Protein AF-A0A090WYP4-F1 (afdb_monomer)

pLDDT: mean 90.96, std 13.53, range [37.47, 98.81]

Nearest PDB structures (foldseek):
  4m0d-assembly1_A  TM=9.626E-01  e=3.888E-09  Haemophilus influenzae Rd KW20
  4s12-assembly2_B  TM=9.790E-01  e=6.135E-09  Yersinia enterocolitica subsp. palearctica Y11
  4s12-assembly1_A  TM=9.761E-01  e=2.257E-08  Yersinia enterocolitica subsp. palearctica Y11
  1nri-assembly1_A-2  TM=9.842E-01  e=6.401E-08  Haemophilus influenzae
  8glr-assembly1_A-2  TM=8.582E-01  e=1.553E-03  Salmonella enterica subsp. enterica serovar Typhimurium

Structure (mmCIF, N/CA/C/O backbone):
data_AF-A0A090WYP4-F1
#
_entry.id   AF-A0A090WYP4-F1
#
loop_
_atom_site.group_PDB
_atom_site.id
_atom_site.type_symbol
_atom_site.label_atom_id
_atom_site.label_alt_id
_atom_site.label_comp_id
_atom_site.label_asym_id
_atom_site.label_entity_id
_atom_site.label_seq_id
_atom_site.pdbx_PDB_ins_code
_atom_site.Cartn_x
_atom_site.Cartn_y
_atom_site.Cartn_z
_atom_site.occupancy
_atom_site.B_iso_or_equiv
_atom_site.auth_seq_id
_atom_site.auth_comp_id
_atom_site.auth_asym_id
_atom_site.auth_atom_id
_atom_site.pdbx_PDB_model_num
ATOM 1 N N . MET A 1 1 ? -11.853 5.770 -3.178 1.00 83.25 1 MET A N 1
ATOM 2 C CA . MET A 1 1 ? -10.591 5.588 -3.922 1.00 83.25 1 MET A CA 1
ATOM 3 C C . MET A 1 1 ? -9.657 6.664 -3.428 1.00 83.25 1 M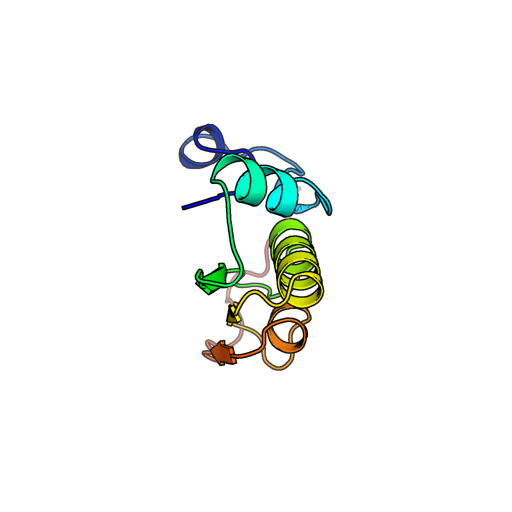ET A C 1
ATOM 5 O O . MET A 1 1 ? -10.069 7.813 -3.444 1.00 83.25 1 MET A O 1
ATOM 9 N N . LEU A 1 2 ? -8.477 6.291 -2.947 1.00 94.25 2 LEU A N 1
ATOM 10 C CA . LEU A 1 2 ? -7.450 7.235 -2.518 1.00 94.25 2 LEU A CA 1
ATOM 11 C C . LEU A 1 2 ? -6.372 7.284 -3.591 1.00 94.25 2 LEU A C 1
ATOM 13 O O . LEU A 1 2 ? -6.074 6.265 -4.214 1.00 94.25 2 LEU A O 1
ATOM 17 N N . ILE A 1 3 ? -5.829 8.468 -3.826 1.00 93.44 3 ILE A N 1
ATOM 18 C CA . ILE A 1 3 ? -4.758 8.692 -4.786 1.00 93.44 3 ILE A CA 1
ATOM 19 C C . ILE A 1 3 ? -3.777 9.672 -4.158 1.00 93.44 3 ILE A C 1
ATOM 21 O O . ILE A 1 3 ? -4.191 10.648 -3.530 1.00 93.44 3 ILE A O 1
ATOM 25 N N . ALA A 1 4 ? -2.483 9.410 -4.321 1.00 93.12 4 ALA A N 1
ATOM 26 C CA . ALA A 1 4 ? -1.452 10.335 -3.885 1.00 93.12 4 ALA A CA 1
ATOM 27 C C . ALA A 1 4 ? -1.706 11.724 -4.503 1.00 93.12 4 ALA A C 1
ATOM 29 O O . ALA A 1 4 ? -1.877 11.848 -5.715 1.00 93.12 4 ALA A O 1
ATOM 30 N N . GLY A 1 5 ? -1.778 12.763 -3.666 1.00 91.94 5 GLY A N 1
ATOM 31 C CA . GLY A 1 5 ? -2.117 14.129 -4.092 1.00 91.94 5 GLY A CA 1
ATOM 32 C C . GLY A 1 5 ? -3.622 14.443 -4.134 1.00 91.94 5 GLY A C 1
ATOM 33 O O . GLY A 1 5 ? -3.997 15.564 -4.482 1.00 91.94 5 GLY A O 1
ATOM 34 N N . GLY A 1 6 ? -4.482 13.491 -3.754 1.00 91.75 6 GLY A N 1
ATOM 35 C CA . GLY A 1 6 ? -5.932 13.661 -3.630 1.00 91.75 6 GLY A CA 1
ATOM 36 C C . GLY A 1 6 ? -6.655 13.875 -4.964 1.00 91.75 6 GLY A C 1
ATOM 37 O O . GLY A 1 6 ? -6.089 13.705 -6.040 1.00 91.75 6 GLY A O 1
ATOM 38 N N . ASP A 1 7 ? -7.920 14.295 -4.912 1.00 90.75 7 ASP A N 1
ATOM 39 C CA . ASP A 1 7 ? -8.775 14.451 -6.103 1.00 90.75 7 ASP A CA 1
ATOM 40 C C . ASP A 1 7 ? -8.182 15.369 -7.187 1.00 90.75 7 ASP A C 1
ATOM 42 O O . ASP A 1 7 ? -8.473 15.214 -8.376 1.00 90.75 7 ASP A O 1
ATOM 46 N N . HIS A 1 8 ? -7.324 16.317 -6.803 1.00 89.12 8 HIS A N 1
ATOM 47 C CA . HIS A 1 8 ? -6.625 17.187 -7.746 1.00 89.12 8 HIS A CA 1
ATOM 48 C C . HIS A 1 8 ? -5.686 16.403 -8.681 1.00 89.12 8 HIS A C 1
ATOM 50 O O . HIS A 1 8 ? -5.609 16.722 -9.873 1.00 89.12 8 HIS A O 1
ATOM 56 N N . ALA A 1 9 ? -5.056 15.336 -8.171 1.00 89.56 9 ALA A N 1
ATOM 57 C CA . ALA A 1 9 ? -4.141 14.464 -8.908 1.00 89.56 9 ALA A CA 1
ATOM 58 C C . ALA A 1 9 ? -4.795 13.771 -10.114 1.00 89.56 9 ALA A C 1
ATOM 60 O O . ALA A 1 9 ? -4.113 13.371 -11.054 1.00 89.56 9 ALA A O 1
ATOM 61 N N . ILE A 1 10 ? -6.131 13.678 -10.131 1.00 87.25 10 ILE A N 1
ATOM 62 C CA . ILE A 1 10 ? -6.895 13.084 -11.236 1.00 87.25 10 ILE A CA 1
ATOM 63 C C . ILE A 1 10 ? -6.772 13.923 -12.516 1.00 87.25 10 ILE A C 1
ATOM 65 O O . ILE A 1 10 ? -6.813 13.380 -13.619 1.00 87.25 10 ILE A O 1
ATOM 69 N N . ARG A 1 11 ? -6.658 15.252 -12.387 1.00 91.12 11 ARG A N 1
ATOM 70 C CA . ARG A 1 11 ? -6.602 16.174 -13.536 1.00 91.12 11 ARG A CA 1
ATOM 71 C C . ARG A 1 11 ? -5.232 16.800 -13.742 1.00 91.12 11 ARG A C 1
ATOM 73 O O . ARG A 1 11 ? -4.914 17.173 -14.866 1.00 91.12 11 ARG A O 1
ATOM 80 N N . HIS A 1 12 ? -4.440 16.913 -12.684 1.00 88.00 12 HIS A N 1
ATOM 81 C CA . HIS A 1 12 ? -3.124 17.531 -12.737 1.00 88.00 12 HIS A CA 1
ATOM 82 C C . HIS A 1 12 ? -2.155 16.708 -11.907 1.00 88.00 12 HIS A C 1
ATOM 84 O O . HIS A 1 12 ? -2.400 16.501 -10.722 1.00 88.00 12 HIS A O 1
ATOM 90 N N . ALA A 1 13 ? -1.048 16.279 -12.509 1.00 86.00 13 ALA A N 1
ATOM 91 C CA . ALA A 1 13 ? -0.002 15.584 -11.775 1.00 86.00 13 ALA A CA 1
ATOM 92 C C . ALA A 1 13 ? 0.478 16.447 -10.598 1.00 86.00 13 ALA A C 1
ATOM 94 O O . ALA A 1 13 ? 0.736 17.642 -10.755 1.00 86.00 13 ALA A O 1
ATOM 95 N N . VAL A 1 14 ? 0.574 15.832 -9.422 1.00 89.06 14 VAL A N 1
ATOM 96 C CA . VAL A 1 14 ? 1.149 16.453 -8.229 1.00 89.06 14 VAL A CA 1
ATOM 97 C C . VAL A 1 14 ? 2.510 15.810 -8.024 1.00 89.06 14 VAL A C 1
ATOM 99 O O . VAL A 1 14 ? 2.595 14.639 -7.656 1.00 89.06 14 VAL A O 1
ATOM 102 N N . GLU A 1 15 ? 3.569 16.559 -8.323 1.00 87.69 15 GLU A N 1
ATOM 103 C CA . GLU A 1 15 ? 4.938 16.066 -8.177 1.00 87.69 15 GLU A CA 1
ATOM 104 C C . GLU A 1 15 ? 5.211 15.624 -6.733 1.00 87.69 15 GLU A C 1
ATOM 106 O O . GLU A 1 15 ? 4.739 16.247 -5.779 1.00 87.69 15 GLU A O 1
ATOM 111 N N . PHE A 1 16 ? 5.967 14.533 -6.586 1.00 89.44 16 PHE A N 1
ATOM 112 C CA . PHE A 1 16 ? 6.406 13.948 -5.310 1.00 89.44 16 PHE A CA 1
ATOM 113 C C . PHE A 1 16 ? 5.297 13.462 -4.367 1.00 89.44 16 PHE A C 1
ATOM 115 O O . PHE A 1 16 ? 5.584 12.978 -3.272 1.00 89.44 16 PHE A O 1
ATOM 122 N N . ALA A 1 17 ? 4.023 13.541 -4.761 1.00 91.81 17 ALA A N 1
ATOM 123 C CA . ALA A 1 17 ? 2.931 13.049 -3.926 1.00 91.81 17 ALA A CA 1
ATOM 124 C C . ALA A 1 17 ? 3.060 11.542 -3.651 1.00 91.81 17 ALA A C 1
ATOM 126 O O . ALA A 1 17 ? 2.747 11.072 -2.557 1.00 91.81 17 ALA A O 1
ATOM 127 N N . GLU A 1 18 ? 3.541 10.791 -4.643 1.00 93.31 18 GLU A N 1
ATOM 128 C CA . GLU A 1 18 ? 3.704 9.340 -4.567 1.00 93.31 18 GLU A CA 1
ATOM 129 C C . GLU A 1 18 ? 4.870 8.892 -3.667 1.00 93.31 18 GLU A C 1
ATOM 131 O O . GLU A 1 18 ? 4.880 7.747 -3.210 1.00 93.31 18 GLU A O 1
ATOM 136 N N . ASP A 1 19 ? 5.794 9.805 -3.352 1.00 96.06 19 ASP A N 1
ATOM 137 C CA . ASP A 1 19 ? 6.969 9.556 -2.510 1.00 96.06 19 ASP A CA 1
ATOM 138 C C . ASP A 1 19 ? 6.670 9.667 -1.005 1.00 96.06 19 ASP A C 1
ATOM 140 O O . ASP A 1 19 ? 7.511 9.334 -0.168 1.00 96.06 19 ASP A O 1
ATOM 144 N N . SER A 1 20 ? 5.476 10.137 -0.630 1.00 96.81 20 SER A N 1
ATOM 145 C CA . SER A 1 20 ? 5.115 10.323 0.777 1.00 96.81 20 SER A CA 1
ATOM 146 C C . SER A 1 20 ? 4.914 8.992 1.500 1.00 96.81 20 SER A C 1
ATOM 148 O O . SER A 1 20 ? 4.021 8.228 1.157 1.00 96.81 20 SER A O 1
ATOM 150 N N . LEU A 1 21 ? 5.676 8.755 2.569 1.00 97.81 21 LEU A N 1
ATOM 151 C CA . LEU A 1 21 ? 5.558 7.556 3.414 1.00 97.81 21 LEU A CA 1
ATOM 152 C C . LEU A 1 21 ? 4.413 7.619 4.437 1.00 97.81 21 LEU A C 1
ATOM 154 O O . LEU A 1 21 ? 4.120 6.627 5.092 1.00 97.81 21 LEU A O 1
ATOM 158 N N . THR A 1 22 ? 3.776 8.773 4.626 1.00 97.69 22 THR A N 1
ATOM 159 C CA . THR A 1 22 ? 2.767 8.954 5.686 1.00 97.69 22 THR A CA 1
ATOM 160 C C . THR A 1 22 ? 1.387 9.277 5.140 1.00 97.69 22 THR A C 1
ATOM 162 O O . THR A 1 22 ? 0.385 8.871 5.729 1.00 97.69 22 THR A O 1
ATOM 165 N N . GLN A 1 23 ? 1.312 9.970 4.001 1.00 97.75 23 GLN A N 1
ATOM 166 C CA . GLN A 1 23 ? 0.056 10.537 3.517 1.00 97.75 23 GLN A CA 1
ATOM 167 C C . GLN A 1 23 ? -1.006 9.466 3.243 1.00 97.75 23 GLN A C 1
ATOM 169 O O . GLN A 1 23 ? -2.165 9.678 3.575 1.00 97.75 23 GLN A O 1
ATOM 174 N N . GLY A 1 24 ? -0.627 8.296 2.720 1.00 97.50 24 GLY A N 1
ATOM 175 C CA . GLY A 1 24 ? -1.595 7.233 2.431 1.00 97.50 24 GLY A CA 1
ATOM 176 C C . GLY A 1 24 ? -2.311 6.710 3.676 1.00 97.50 24 GLY A C 1
ATOM 177 O O . GLY A 1 24 ? -3.513 6.451 3.636 1.00 97.50 24 GLY A O 1
ATOM 178 N N . TRP A 1 25 ? -1.609 6.630 4.808 1.00 98.12 25 TRP A N 1
ATOM 179 C CA . TRP A 1 25 ? -2.228 6.275 6.083 1.00 98.12 25 TRP A CA 1
ATOM 180 C C . TRP A 1 25 ? -3.112 7.397 6.634 1.00 98.12 25 TRP A C 1
ATOM 182 O O . TRP A 1 25 ? -4.215 7.140 7.117 1.00 98.12 25 TRP A O 1
ATOM 192 N N . GLU A 1 26 ? -2.665 8.651 6.534 1.00 98.06 26 GLU A N 1
ATOM 193 C CA . GLU A 1 26 ? -3.482 9.802 6.934 1.00 98.06 26 GLU A CA 1
ATOM 194 C C . GLU A 1 26 ? -4.780 9.896 6.125 1.00 98.06 26 GLU A C 1
ATOM 196 O O . GLU A 1 26 ? -5.841 10.174 6.687 1.00 98.06 26 GLU A O 1
ATOM 201 N N . ASP A 1 27 ? -4.721 9.609 4.827 1.00 97.56 27 ASP A N 1
ATOM 202 C CA . ASP A 1 27 ? -5.889 9.586 3.953 1.00 97.56 27 ASP A CA 1
ATOM 203 C C . ASP A 1 27 ? -6.852 8.458 4.355 1.00 97.56 27 ASP A C 1
ATOM 205 O O . ASP A 1 27 ? -8.050 8.690 4.495 1.00 97.56 27 ASP A O 1
ATOM 209 N N . LEU A 1 28 ? -6.348 7.253 4.645 1.00 97.94 28 LEU A N 1
ATOM 210 C CA . LEU A 1 28 ? -7.177 6.146 5.145 1.00 97.94 28 LEU A CA 1
ATOM 211 C C . LEU A 1 28 ? -7.874 6.489 6.472 1.00 97.94 28 LEU A C 1
ATOM 213 O O . LEU A 1 28 ? -9.064 6.206 6.642 1.00 97.94 28 LEU A O 1
ATOM 217 N N . LYS A 1 29 ? -7.172 7.145 7.404 1.00 97.75 29 LYS A N 1
ATOM 218 C CA . LYS A 1 29 ? -7.748 7.566 8.692 1.00 97.75 29 LYS A CA 1
ATOM 219 C C . LYS A 1 29 ? -8.871 8.589 8.541 1.00 97.75 29 LYS A C 1
ATOM 221 O O . LYS A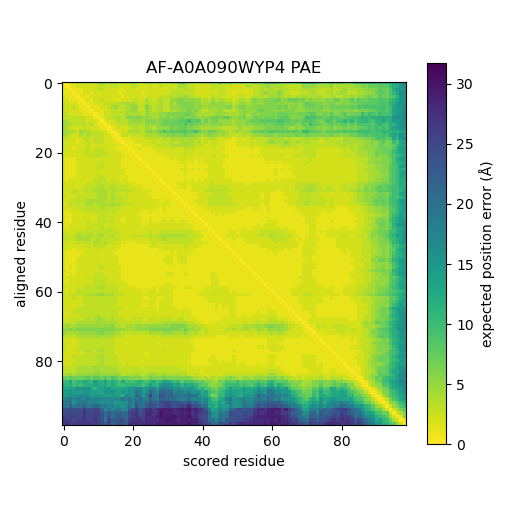 1 29 ? -9.836 8.526 9.302 1.00 97.75 29 LYS A O 1
ATOM 226 N N . GLN A 1 30 ? -8.791 9.493 7.562 1.00 97.12 30 GLN A N 1
ATOM 227 C CA . GLN A 1 30 ? -9.872 10.448 7.269 1.00 97.12 30 GLN A CA 1
ATOM 228 C C . GLN A 1 30 ? -11.176 9.751 6.856 1.00 97.12 30 GLN A C 1
ATOM 230 O O . GLN A 1 30 ? -12.255 10.309 7.041 1.00 97.12 30 GLN A O 1
ATOM 235 N N . HIS A 1 31 ? -11.084 8.517 6.357 1.00 95.94 31 HIS A N 1
ATOM 236 C CA . HIS A 1 31 ? -12.225 7.670 6.021 1.00 95.94 31 HIS A CA 1
ATOM 237 C C . HIS A 1 31 ? -12.614 6.684 7.130 1.00 95.94 31 HIS A C 1
ATOM 239 O O . HIS A 1 31 ? -13.422 5.793 6.884 1.00 95.94 31 HIS A O 1
ATOM 245 N N . ASN A 1 32 ? -12.073 6.846 8.343 1.00 96.94 32 ASN A N 1
ATOM 246 C CA . ASN A 1 32 ? -12.365 5.994 9.496 1.00 96.94 32 ASN A CA 1
ATOM 247 C C . ASN A 1 32 ? -12.122 4.499 9.222 1.00 96.94 32 ASN A C 1
ATOM 249 O O . ASN A 1 32 ? -12.932 3.672 9.635 1.00 96.94 32 ASN A O 1
ATOM 253 N N . ILE A 1 33 ? -11.021 4.163 8.537 1.00 97.94 33 ILE A N 1
ATOM 254 C CA . ILE A 1 33 ? -10.641 2.772 8.259 1.00 97.94 33 ILE A CA 1
ATOM 255 C C . ILE A 1 33 ? -10.573 1.934 9.548 1.00 97.94 33 ILE A C 1
ATOM 257 O O . ILE A 1 33 ? -10.127 2.409 10.597 1.00 97.94 33 ILE A O 1
ATOM 261 N N . THR A 1 34 ? -11.001 0.678 9.461 1.00 98.19 34 THR A N 1
ATOM 262 C CA . THR A 1 34 ? -11.030 -0.279 10.571 1.00 98.19 34 THR A CA 1
ATOM 263 C C . THR A 1 34 ? -10.509 -1.656 10.154 1.00 98.19 34 THR A C 1
ATOM 265 O O . THR A 1 34 ? -10.301 -1.941 8.978 1.00 98.19 34 THR A O 1
ATOM 268 N N . ASP A 1 35 ? -10.356 -2.550 11.130 1.00 98.00 35 ASP A N 1
ATOM 269 C CA . ASP A 1 35 ? -10.024 -3.971 10.947 1.00 98.00 35 ASP A CA 1
ATOM 270 C C . ASP A 1 35 ? -11.101 -4.779 10.198 1.00 98.00 35 ASP A C 1
ATOM 272 O O . ASP A 1 35 ? -10.873 -5.922 9.808 1.00 98.00 35 ASP A O 1
ATOM 276 N N . LYS A 1 36 ? -12.282 -4.194 9.976 1.00 98.12 36 LYS A N 1
ATOM 277 C CA . LYS A 1 36 ? -13.372 -4.797 9.193 1.00 98.12 36 LYS A CA 1
ATOM 278 C C . LYS A 1 36 ? -13.283 -4.478 7.704 1.00 98.12 36 LYS A C 1
ATOM 280 O O . LYS A 1 36 ? -14.066 -5.022 6.925 1.00 98.12 36 LYS A O 1
ATOM 285 N N . ASP A 1 37 ? -12.367 -3.596 7.325 1.00 98.38 37 ASP A N 1
ATOM 286 C CA . ASP A 1 37 ? -12.177 -3.160 5.954 1.00 98.38 37 ASP A CA 1
ATOM 287 C C . ASP A 1 37 ? -11.078 -3.968 5.252 1.00 98.38 37 ASP A C 1
ATOM 289 O O . ASP A 1 37 ? -10.268 -4.665 5.867 1.00 98.38 37 ASP A O 1
ATOM 293 N N . VAL A 1 38 ? -11.054 -3.857 3.924 1.00 98.38 38 VAL A N 1
ATOM 294 C CA . VAL A 1 38 ? -9.996 -4.412 3.077 1.00 98.38 38 VAL A CA 1
ATOM 295 C C . VAL A 1 38 ? -9.374 -3.274 2.284 1.00 98.38 38 VAL A C 1
ATOM 297 O O . VAL A 1 38 ? -10.079 -2.540 1.588 1.00 98.38 38 VAL A O 1
ATOM 300 N N . VAL A 1 39 ? -8.050 -3.154 2.342 1.00 98.50 39 VAL A N 1
ATOM 301 C CA . VAL A 1 39 ? -7.298 -2.153 1.578 1.00 98.50 39 VAL A CA 1
ATOM 302 C C . VAL A 1 39 ? -6.552 -2.839 0.443 1.00 98.50 39 VAL A C 1
ATOM 304 O O . VAL A 1 39 ? 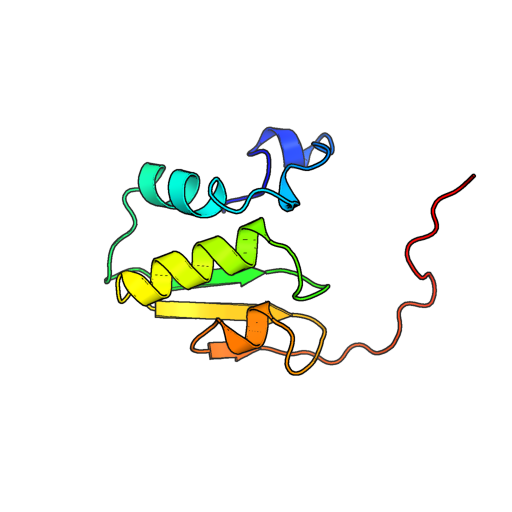-5.781 -3.770 0.665 1.00 98.50 39 VAL A O 1
ATOM 307 N N . VAL A 1 40 ? -6.771 -2.371 -0.788 1.00 98.56 40 VAL A N 1
ATOM 308 C CA . VAL A 1 40 ? -6.073 -2.879 -1.976 1.00 98.56 40 VAL A CA 1
ATOM 309 C C . VAL A 1 40 ? -5.137 -1.807 -2.522 1.00 98.56 40 VAL A C 1
ATOM 311 O O . VAL A 1 40 ? -5.592 -0.792 -3.047 1.00 98.56 40 VAL A O 1
ATOM 314 N N . GLY A 1 41 ? -3.830 -2.041 -2.409 1.00 98.12 41 GLY A N 1
ATOM 315 C CA . GLY A 1 41 ? -2.797 -1.168 -2.962 1.00 98.12 41 GLY A CA 1
ATOM 316 C C . GLY A 1 41 ? -2.565 -1.428 -4.450 1.00 98.12 41 GLY A C 1
ATOM 317 O O . GLY A 1 41 ? -2.433 -2.576 -4.869 1.00 98.12 41 GLY A O 1
ATOM 318 N N . ILE A 1 42 ? -2.485 -0.376 -5.266 1.00 97.38 42 ILE A N 1
ATOM 319 C CA . ILE A 1 42 ? -2.227 -0.501 -6.706 1.00 97.38 42 ILE A CA 1
ATOM 320 C C . ILE A 1 42 ? -1.000 0.331 -7.058 1.00 97.38 42 ILE A C 1
ATOM 322 O O . ILE A 1 42 ? -1.022 1.552 -6.931 1.00 97.38 42 ILE A O 1
ATOM 326 N N . ALA A 1 43 ? 0.056 -0.328 -7.533 1.00 95.88 43 ALA A N 1
ATOM 327 C CA . ALA A 1 43 ? 1.222 0.336 -8.102 1.00 95.88 43 ALA A CA 1
ATOM 328 C C . ALA A 1 43 ? 1.843 -0.557 -9.175 1.00 95.88 43 ALA A C 1
ATOM 330 O O . ALA A 1 43 ? 2.336 -1.641 -8.873 1.00 95.88 43 ALA A O 1
ATOM 331 N N . ALA A 1 44 ? 1.861 -0.101 -10.430 1.00 93.00 44 ALA A N 1
ATOM 332 C CA . ALA A 1 44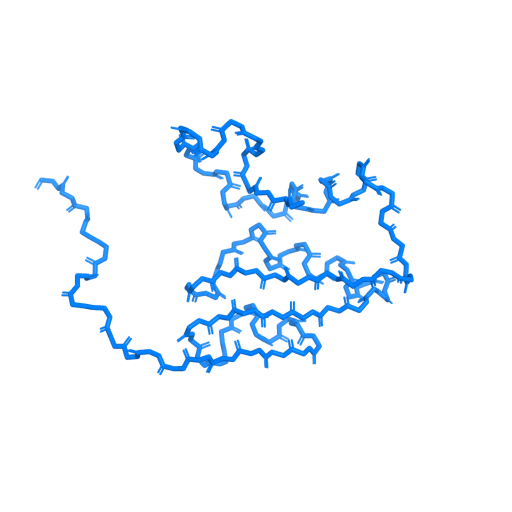 ? 2.391 -0.898 -11.538 1.00 93.00 44 ALA A CA 1
ATOM 333 C C . ALA A 1 44 ? 3.879 -1.241 -11.351 1.00 93.00 44 ALA A C 1
ATOM 335 O O . ALA A 1 44 ? 4.284 -2.373 -11.607 1.00 93.00 44 ALA A O 1
ATOM 336 N N . SER A 1 45 ? 4.680 -0.288 -10.859 1.00 92.44 45 SER A N 1
ATOM 337 C CA . SER A 1 45 ? 6.086 -0.516 -10.503 1.00 92.44 45 SER A CA 1
ATOM 338 C C . SER A 1 45 ? 6.242 -1.458 -9.306 1.00 92.44 45 SER A C 1
ATOM 340 O O . SER A 1 45 ? 7.272 -2.116 -9.173 1.00 92.44 45 SER A O 1
ATOM 342 N N . G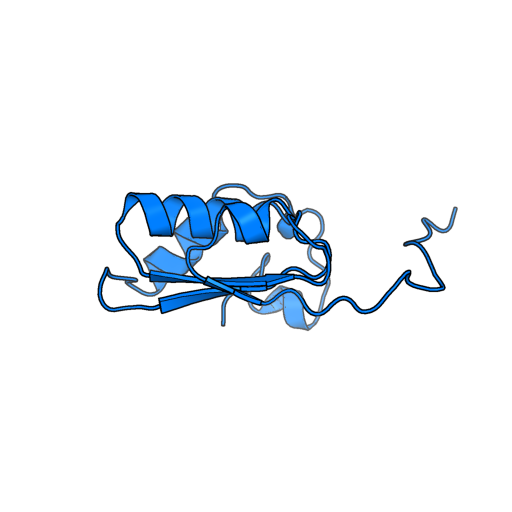LY A 1 46 ? 5.231 -1.520 -8.436 1.00 95.56 46 GLY A N 1
ATOM 343 C CA . GLY A 1 46 ? 5.293 -2.191 -7.145 1.00 95.56 46 GLY A CA 1
ATOM 344 C C . GLY A 1 46 ? 6.238 -1.523 -6.139 1.00 95.56 46 GLY A C 1
ATOM 345 O O . GLY A 1 46 ? 6.545 -2.128 -5.116 1.00 95.56 46 GLY A O 1
ATOM 346 N N . THR A 1 47 ? 6.717 -0.305 -6.421 1.00 96.69 47 THR A N 1
ATOM 347 C CA . THR A 1 47 ? 7.711 0.413 -5.601 1.00 96.69 47 THR A CA 1
ATOM 348 C C . THR A 1 47 ? 7.217 1.756 -5.063 1.00 96.69 47 THR A C 1
ATOM 350 O O . THR A 1 47 ? 7.999 2.456 -4.43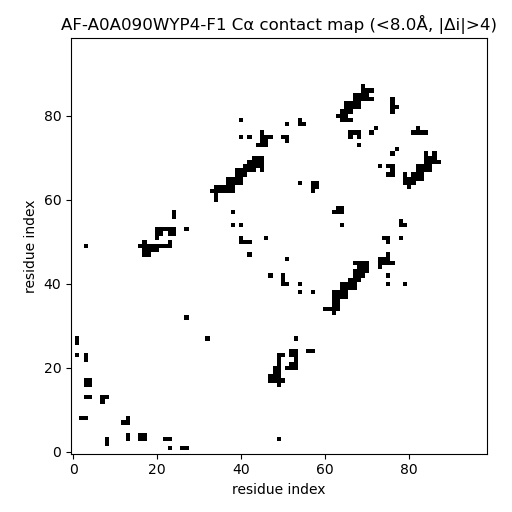3 1.00 96.69 47 THR A O 1
ATOM 353 N N . THR A 1 48 ? 5.963 2.142 -5.317 1.00 97.31 48 THR A N 1
ATOM 354 C CA . THR A 1 48 ? 5.422 3.455 -4.931 1.00 97.31 48 THR A CA 1
ATOM 355 C C . THR A 1 48 ? 5.329 3.607 -3.402 1.00 97.31 48 THR A C 1
ATOM 357 O O . THR A 1 48 ? 4.495 2.922 -2.795 1.00 97.31 48 THR A O 1
ATOM 360 N N . PRO A 1 49 ? 6.122 4.502 -2.771 1.00 98.06 49 PRO A N 1
ATOM 361 C CA . PRO A 1 49 ? 6.203 4.626 -1.310 1.00 98.06 49 PRO A CA 1
ATOM 362 C C . PRO A 1 49 ? 4.862 4.896 -0.621 1.00 98.06 49 PRO A C 1
ATOM 364 O O . PRO A 1 49 ? 4.549 4.236 0.369 1.00 98.06 49 PRO A O 1
ATOM 367 N N . TYR A 1 50 ? 4.032 5.778 -1.189 1.00 98.25 50 TYR A N 1
ATOM 368 C CA . TYR A 1 50 ? 2.690 6.090 -0.679 1.00 98.25 50 TYR A CA 1
ATOM 369 C C . TYR A 1 50 ? 1.814 4.851 -0.487 1.00 98.25 50 TYR A C 1
ATOM 371 O O . TYR A 1 50 ? 1.117 4.722 0.518 1.00 98.25 50 TYR A O 1
ATOM 379 N N . VAL A 1 51 ? 1.859 3.920 -1.441 1.00 98.25 51 VAL A N 1
ATOM 380 C CA . VAL A 1 51 ? 1.036 2.708 -1.401 1.00 98.25 51 VAL A CA 1
ATOM 381 C C . VAL A 1 51 ? 1.630 1.695 -0.425 1.00 98.25 51 VAL A C 1
ATOM 383 O O . VAL A 1 51 ? 0.899 1.112 0.371 1.00 98.25 51 VAL A O 1
ATOM 386 N N . ILE A 1 52 ? 2.950 1.499 -0.465 1.00 98.62 52 ILE A N 1
ATOM 387 C CA . ILE A 1 52 ? 3.644 0.517 0.379 1.00 98.62 52 ILE A CA 1
ATOM 388 C C . ILE A 1 52 ? 3.465 0.863 1.856 1.00 98.62 52 ILE A C 1
ATOM 390 O O . ILE A 1 52 ? 2.971 0.032 2.614 1.00 98.62 52 ILE A O 1
ATOM 394 N N . ALA A 1 53 ? 3.782 2.097 2.245 1.00 98.62 53 ALA A N 1
ATOM 395 C CA . ALA A 1 53 ? 3.712 2.513 3.640 1.00 98.62 53 ALA A CA 1
ATOM 396 C C . ALA A 1 53 ? 2.269 2.507 4.176 1.00 98.62 53 ALA A C 1
ATOM 398 O O . ALA A 1 53 ? 2.031 2.161 5.333 1.00 98.62 53 ALA A O 1
ATOM 399 N N . ALA A 1 54 ? 1.275 2.807 3.329 1.00 98.56 54 ALA A N 1
ATOM 400 C CA . ALA A 1 54 ? -0.130 2.660 3.703 1.00 98.56 54 ALA A CA 1
ATOM 401 C C . ALA A 1 54 ? -0.496 1.198 4.014 1.00 98.56 54 ALA A C 1
ATOM 403 O O . ALA A 1 54 ? -1.200 0.940 4.991 1.00 98.56 54 ALA A O 1
ATOM 404 N N . LEU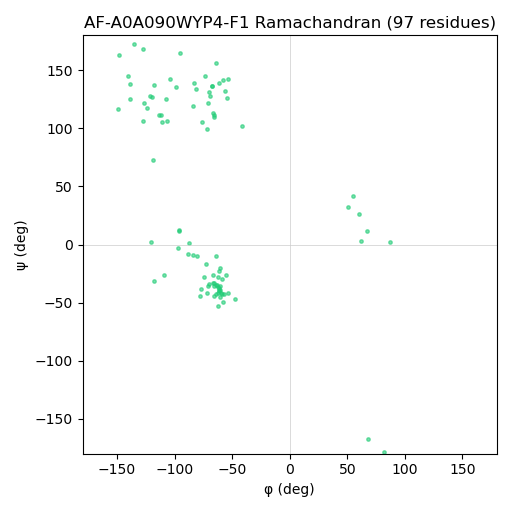 A 1 55 ? -0.010 0.236 3.220 1.00 98.75 55 LEU A N 1
ATOM 405 C CA . LEU A 1 55 ? -0.246 -1.189 3.472 1.00 98.75 55 LEU A CA 1
ATOM 406 C C . LEU A 1 55 ? 0.523 -1.700 4.698 1.00 98.75 55 LEU A C 1
ATOM 408 O O . LEU A 1 55 ? -0.024 -2.511 5.441 1.00 98.75 55 LEU A O 1
ATOM 412 N N . GLU A 1 56 ? 1.741 -1.212 4.946 1.00 98.75 56 GLU A N 1
ATOM 413 C CA . GLU A 1 56 ? 2.491 -1.513 6.175 1.00 98.75 56 GLU A CA 1
ATOM 414 C C . GLU A 1 56 ? 1.693 -1.094 7.414 1.00 98.75 56 GLU A C 1
ATOM 416 O O . GLU A 1 56 ? 1.451 -1.916 8.298 1.00 98.75 56 GLU A O 1
ATOM 421 N N . GLN A 1 57 ? 1.177 0.139 7.428 1.00 98.69 57 GLN A N 1
ATOM 422 C CA . GLN A 1 57 ? 0.323 0.634 8.511 1.00 98.69 57 GLN A CA 1
ATOM 423 C C . GLN A 1 57 ? -0.974 -0.173 8.648 1.00 98.69 57 GLN A C 1
ATOM 425 O O . GLN A 1 57 ? -1.403 -0.477 9.761 1.00 98.69 57 GLN A O 1
ATOM 430 N N . CYS A 1 58 ? -1.592 -0.583 7.537 1.00 98.69 58 CYS A N 1
ATOM 431 C CA . CYS A 1 58 ? -2.761 -1.463 7.581 1.00 98.69 58 CYS A CA 1
ATOM 432 C C . CYS A 1 58 ? -2.440 -2.804 8.255 1.00 98.69 58 CYS A C 1
ATOM 434 O O . CYS A 1 58 ? -3.191 -3.244 9.124 1.00 98.69 58 CYS A O 1
ATOM 436 N N . ASN A 1 59 ? -1.309 -3.423 7.910 1.00 98.44 59 ASN A N 1
ATOM 437 C CA . ASN A 1 59 ? -0.878 -4.682 8.513 1.00 98.44 59 ASN A CA 1
ATOM 438 C C . ASN A 1 59 ? -0.595 -4.533 10.016 1.00 98.44 59 ASN A C 1
ATOM 440 O O . ASN A 1 59 ? -1.032 -5.375 10.797 1.00 98.44 59 ASN A O 1
ATOM 444 N N . GLU A 1 60 ? 0.075 -3.452 10.435 1.00 98.38 60 GLU A N 1
ATOM 445 C CA . GLU A 1 60 ? 0.316 -3.139 11.856 1.00 98.38 60 GLU A CA 1
ATOM 446 C C . GLU A 1 60 ? -0.991 -3.003 12.656 1.00 98.38 60 GLU A C 1
ATOM 448 O O . GLU A 1 60 ? -1.039 -3.334 13.841 1.00 98.38 60 GLU A O 1
ATOM 453 N N . ASN A 1 61 ? -2.068 -2.567 11.999 1.00 98.38 61 ASN A N 1
ATOM 454 C CA . ASN A 1 61 ? -3.396 -2.398 12.587 1.00 98.38 61 ASN A CA 1
ATOM 455 C C . ASN A 1 61 ? -4.337 -3.597 12.344 1.00 98.38 61 ASN A C 1
ATOM 457 O O . ASN A 1 61 ? -5.528 -3.500 12.630 1.00 98.38 61 ASN A O 1
ATOM 461 N N . ASN A 1 62 ? -3.820 -4.739 11.873 1.00 98.38 62 ASN A N 1
ATOM 462 C CA . ASN A 1 62 ? -4.583 -5.965 11.580 1.00 98.38 62 ASN A CA 1
ATOM 463 C C . ASN A 1 62 ? -5.690 -5.797 10.520 1.00 98.38 62 ASN A C 1
ATOM 465 O O . ASN A 1 62 ? -6.667 -6.544 10.511 1.00 98.38 62 ASN A O 1
ATOM 469 N N . ILE A 1 63 ? -5.540 -4.832 9.615 1.00 98.75 63 ILE A N 1
ATOM 470 C CA . ILE A 1 63 ? -6.450 -4.616 8.488 1.00 98.75 63 ILE A CA 1
ATOM 471 C C . ILE A 1 63 ? -6.046 -5.560 7.354 1.00 98.75 63 ILE A C 1
ATOM 473 O O . ILE A 1 63 ? -4.860 -5.750 7.077 1.00 98.75 63 ILE A O 1
ATOM 477 N N . ILE A 1 64 ? -7.024 -6.165 6.677 1.00 98.75 64 ILE A N 1
ATOM 478 C CA . ILE A 1 64 ? -6.752 -7.073 5.560 1.00 98.75 64 ILE A CA 1
ATOM 479 C C . ILE A 1 64 ? -6.207 -6.271 4.375 1.00 98.75 64 ILE A C 1
ATOM 481 O O . ILE A 1 64 ? -6.831 -5.311 3.918 1.00 98.75 64 ILE A O 1
ATOM 485 N N . THR A 1 65 ? -5.064 -6.696 3.837 1.00 98.81 65 THR A N 1
ATOM 486 C CA . THR A 1 65 ? -4.411 -6.029 2.706 1.00 98.81 65 THR A CA 1
ATOM 487 C C . THR A 1 65 ? -4.305 -6.925 1.479 1.00 98.81 65 THR A C 1
ATOM 489 O O . THR A 1 65 ? -3.942 -8.099 1.553 1.00 98.81 65 THR A O 1
ATOM 492 N N . GLY A 1 66 ? -4.586 -6.353 0.313 1.00 98.56 66 GLY A N 1
ATOM 493 C CA . GLY A 1 66 ? -4.272 -6.948 -0.981 1.00 98.56 66 GLY A CA 1
ATOM 494 C C . GLY A 1 66 ? -3.502 -5.975 -1.864 1.00 98.56 66 GLY A C 1
ATOM 495 O O . GLY A 1 66 ? -3.436 -4.781 -1.571 1.00 98.56 66 GLY A O 1
ATOM 496 N N . CYS A 1 67 ? -2.934 -6.450 -2.968 1.00 98.44 67 CYS A N 1
ATOM 497 C CA . CYS A 1 67 ? -2.328 -5.550 -3.943 1.00 98.44 67 CYS A CA 1
ATOM 498 C C . CYS A 1 67 ? -2.399 -6.033 -5.388 1.00 98.44 67 CYS A C 1
ATOM 500 O O . CYS A 1 67 ? -2.576 -7.220 -5.666 1.00 98.44 67 CYS A O 1
ATOM 502 N N . ILE A 1 68 ? -2.181 -5.088 -6.304 1.00 97.50 68 ILE A N 1
ATOM 503 C CA . ILE A 1 68 ? -1.963 -5.335 -7.728 1.00 97.50 68 ILE A CA 1
ATOM 504 C C . ILE A 1 68 ? -0.658 -4.648 -8.149 1.00 97.50 68 ILE A C 1
ATOM 506 O O . ILE A 1 68 ? -0.520 -3.429 -8.013 1.00 97.50 68 ILE A O 1
ATOM 510 N N . SER A 1 69 ? 0.284 -5.433 -8.675 1.00 95.62 69 SER A N 1
ATOM 511 C CA . SER A 1 69 ? 1.591 -4.976 -9.169 1.00 95.62 69 SER A CA 1
ATOM 512 C C . SER A 1 69 ? 1.968 -5.726 -10.443 1.00 95.62 69 SER A C 1
ATOM 514 O O . SER A 1 69 ? 1.670 -6.907 -10.581 1.00 95.62 69 SER A O 1
ATOM 516 N N . CYS A 1 70 ? 2.647 -5.073 -11.384 1.00 93.50 70 CYS A N 1
ATOM 517 C CA . CYS A 1 70 ? 3.078 -5.723 -12.627 1.00 93.50 70 CYS A CA 1
ATOM 518 C C . CYS A 1 70 ? 4.444 -6.422 -12.497 1.00 93.50 70 CYS A C 1
ATOM 520 O O . CYS A 1 70 ? 4.942 -6.992 -13.471 1.00 93.50 70 CYS A O 1
ATOM 522 N N . ASN A 1 71 ? 5.050 -6.380 -11.305 1.00 89.12 71 ASN A N 1
ATOM 523 C CA . ASN A 1 71 ? 6.369 -6.928 -11.019 1.00 89.12 71 ASN A CA 1
ATOM 524 C C . ASN A 1 71 ? 6.290 -8.006 -9.938 1.00 89.12 71 ASN A C 1
ATOM 526 O O . ASN A 1 71 ? 5.790 -7.764 -8.840 1.00 89.12 71 ASN A O 1
ATOM 530 N N . LYS A 1 72 ? 6.849 -9.181 -10.246 1.00 89.88 72 LYS A N 1
ATOM 531 C CA . LYS A 1 72 ? 6.977 -10.286 -9.291 1.00 89.88 72 LYS A CA 1
ATOM 532 C C . LYS A 1 72 ? 7.829 -9.901 -8.093 1.00 89.88 72 LYS A C 1
ATOM 534 O O . LYS A 1 72 ? 8.901 -9.327 -8.277 1.00 89.88 72 LYS A O 1
ATOM 539 N N . ASN A 1 73 ? 7.399 -10.323 -6.906 1.00 93.31 73 ASN A N 1
ATOM 540 C CA . ASN A 1 73 ? 8.087 -10.092 -5.636 1.00 93.31 73 ASN A CA 1
ATOM 541 C C . ASN A 1 73 ? 8.452 -8.614 -5.430 1.00 93.31 73 ASN A C 1
ATOM 543 O O . ASN A 1 73 ? 9.500 -8.297 -4.866 1.00 93.31 73 ASN A O 1
ATOM 547 N N . SER A 1 74 ? 7.625 -7.704 -5.948 1.00 95.56 74 SER A N 1
ATOM 548 C CA . SER A 1 74 ? 7.8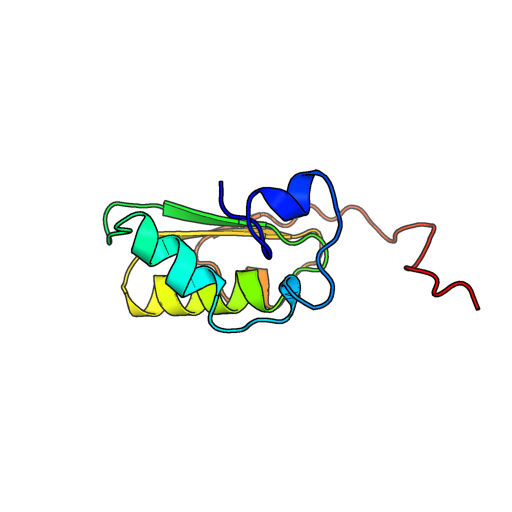28 -6.276 -5.728 1.00 95.56 74 SER A CA 1
ATOM 549 C C . SER A 1 74 ? 7.683 -5.930 -4.242 1.00 95.56 74 SER A C 1
ATOM 551 O O . SER A 1 74 ? 6.982 -6.657 -3.535 1.00 95.56 74 SER A O 1
ATOM 553 N N . PRO A 1 75 ? 8.288 -4.830 -3.756 1.00 98.12 75 PRO A N 1
ATOM 554 C CA . PRO A 1 75 ? 8.088 -4.377 -2.381 1.00 98.12 75 PRO A CA 1
ATOM 555 C C . PRO A 1 75 ? 6.610 -4.356 -1.976 1.00 98.12 75 PRO A C 1
ATOM 557 O O . PRO A 1 75 ? 6.251 -4.953 -0.970 1.00 98.12 75 PRO A O 1
ATOM 560 N N . LEU A 1 76 ? 5.736 -3.806 -2.827 1.00 98.25 76 LEU A N 1
ATOM 561 C CA . LEU A 1 76 ? 4.295 -3.798 -2.582 1.00 98.25 76 LEU A CA 1
ATOM 562 C C . LEU A 1 76 ? 3.699 -5.209 -2.429 1.00 98.25 76 LEU A C 1
ATOM 564 O O . LEU A 1 76 ? 2.884 -5.439 -1.537 1.00 98.25 76 LEU A O 1
ATOM 568 N N . SER A 1 77 ? 4.113 -6.151 -3.279 1.00 97.69 77 SER A N 1
ATOM 569 C CA . SER A 1 77 ? 3.644 -7.541 -3.221 1.00 97.69 77 SER A CA 1
ATOM 570 C C . SER A 1 77 ? 4.088 -8.262 -1.955 1.00 97.69 77 SER A C 1
ATOM 572 O O . SER A 1 77 ? 3.352 -9.099 -1.447 1.00 97.69 77 SER A O 1
ATOM 574 N N . LEU A 1 78 ? 5.292 -7.958 -1.465 1.00 98.12 78 LEU A N 1
ATOM 575 C CA . LEU A 1 78 ? 5.835 -8.541 -0.238 1.00 98.12 78 LEU A CA 1
ATOM 576 C C . LEU A 1 78 ? 5.171 -7.956 1.013 1.00 98.12 78 LEU A C 1
ATOM 578 O O . LEU A 1 78 ? 5.095 -8.635 2.033 1.00 98.12 78 LEU A O 1
ATOM 582 N N . THR A 1 79 ? 4.685 -6.717 0.930 1.00 98.56 79 THR A N 1
ATOM 583 C CA . THR A 1 79 ? 3.939 -6.065 2.008 1.00 98.56 79 THR A CA 1
ATOM 584 C C . THR A 1 79 ? 2.496 -6.572 2.098 1.00 98.56 79 THR A C 1
ATOM 586 O O . THR A 1 79 ? 1.968 -6.715 3.198 1.00 98.56 79 THR A O 1
ATOM 589 N N . ALA A 1 80 ? 1.817 -6.832 0.979 1.00 98.44 80 ALA A N 1
ATOM 590 C CA . ALA A 1 80 ? 0.411 -7.242 0.991 1.00 98.44 80 ALA A CA 1
ATOM 591 C C . ALA A 1 80 ? 0.203 -8.695 1.460 1.00 98.44 80 ALA A C 1
ATOM 593 O O . ALA A 1 80 ? 0.970 -9.587 1.109 1.00 98.44 80 ALA A O 1
ATOM 594 N N . GLN A 1 81 ? -0.899 -8.967 2.172 1.00 98.62 81 GLN A N 1
ATOM 595 C CA . GLN A 1 81 ? -1.278 -10.344 2.540 1.00 98.62 81 GLN A CA 1
ATOM 596 C C . GLN A 1 81 ? -1.731 -11.165 1.321 1.00 98.62 81 GLN A C 1
ATOM 598 O O . GLN A 1 81 ? -1.488 -12.370 1.252 1.00 98.62 81 GLN A O 1
ATOM 603 N N . PHE A 1 82 ? -2.376 -10.513 0.347 1.00 98.38 82 PHE A N 1
ATOM 604 C CA . PHE A 1 82 ? -2.846 -11.138 -0.891 1.00 98.38 82 PHE A CA 1
ATOM 605 C C . PHE A 1 82 ? -2.354 -10.369 -2.124 1.00 98.38 82 PHE A C 1
ATOM 607 O O . PHE A 1 82 ? -2.874 -9.304 -2.455 1.00 98.38 82 PHE A O 1
ATOM 614 N N . ALA A 1 83 ? -1.373 -10.918 -2.839 1.00 97.56 83 ALA A N 1
ATOM 615 C CA . ALA A 1 83 ? -0.792 -10.274 -4.016 1.00 97.56 83 ALA A CA 1
ATOM 616 C C . ALA A 1 83 ? -1.363 -10.818 -5.337 1.00 97.56 83 ALA A C 1
ATOM 618 O O . ALA A 1 83 ? -1.454 -12.029 -5.547 1.00 97.56 83 ALA A O 1
ATOM 619 N N . VAL A 1 84 ? -1.692 -9.909 -6.259 1.00 96.94 84 VAL A N 1
ATOM 620 C CA . VAL A 1 84 ? -2.023 -10.209 -7.657 1.00 96.94 84 VAL A CA 1
ATOM 621 C C . VAL A 1 84 ? -0.933 -9.616 -8.547 1.00 96.94 84 VAL A C 1
ATOM 623 O O . VAL A 1 84 ? -0.798 -8.398 -8.657 1.00 96.94 84 VAL A O 1
ATOM 626 N N . GLU A 1 85 ? -0.150 -10.489 -9.185 1.00 93.69 85 GLU A N 1
ATOM 627 C CA . GLU A 1 85 ? 1.051 -10.112 -9.945 1.00 93.69 85 GLU A CA 1
ATOM 628 C C . GLU A 1 85 ? 0.949 -10.484 -11.437 1.00 93.69 85 GLU A C 1
ATOM 630 O O . GLU A 1 85 ? 1.583 -11.447 -11.889 1.00 93.69 85 GLU A O 1
ATOM 635 N N . PRO A 1 86 ? 0.131 -9.777 -12.240 1.00 88.25 86 PRO A N 1
ATOM 636 C CA . PRO A 1 86 ? 0.070 -10.009 -13.676 1.00 88.25 86 PRO A CA 1
ATOM 637 C C . PRO A 1 86 ? 1.404 -9.618 -14.323 1.00 88.25 86 PRO A C 1
ATOM 639 O O . PRO A 1 86 ? 1.746 -8.444 -14.436 1.00 88.25 86 PRO A O 1
ATOM 642 N N . ILE A 1 87 ? 2.163 -10.612 -14.784 1.00 82.00 87 ILE A N 1
ATOM 643 C CA . ILE A 1 87 ? 3.421 -10.374 -15.496 1.00 82.00 87 ILE A CA 1
ATOM 644 C C . ILE A 1 87 ? 3.096 -9.925 -16.922 1.00 82.00 87 ILE A C 1
ATOM 646 O O . ILE A 1 87 ? 2.724 -10.741 -17.765 1.00 82.00 87 ILE A O 1
ATOM 650 N N . VAL A 1 88 ? 3.259 -8.634 -17.196 1.00 79.62 88 VAL A N 1
ATOM 651 C CA . VAL A 1 88 ? 2.926 -8.030 -18.501 1.00 79.62 88 VAL A CA 1
ATOM 652 C C . VAL A 1 88 ? 4.128 -7.881 -19.447 1.00 79.62 88 VAL A C 1
ATOM 654 O O . VAL A 1 88 ? 3.956 -7.495 -20.600 1.00 79.62 88 VAL A O 1
ATOM 657 N N . GLY A 1 89 ? 5.338 -8.236 -18.997 1.00 70.56 89 GLY A N 1
ATOM 658 C CA . GLY A 1 89 ? 6.579 -8.075 -19.766 1.00 70.56 89 GLY A CA 1
ATOM 659 C C . GLY A 1 89 ? 7.161 -6.657 -19.692 1.00 70.56 89 GLY A C 1
ATOM 660 O O . GLY A 1 89 ? 6.655 -5.796 -18.976 1.00 70.56 89 GLY A O 1
ATOM 661 N N . LEU A 1 90 ? 8.274 -6.420 -20.395 1.00 68.50 90 LEU A N 1
ATOM 662 C CA . LEU A 1 90 ? 8.949 -5.116 -20.409 1.00 68.50 90 LEU A CA 1
ATOM 663 C C . LEU A 1 90 ? 8.074 -4.069 -21.119 1.00 68.50 90 LEU A C 1
ATOM 665 O O . LEU A 1 90 ? 7.570 -4.343 -22.209 1.00 68.50 90 LEU A O 1
ATOM 669 N N . SER A 1 91 ? 7.954 -2.853 -20.576 1.00 65.00 91 SER A N 1
ATOM 670 C CA . SER A 1 91 ? 7.389 -1.752 -21.364 1.00 65.00 91 SER A CA 1
ATOM 671 C C . SER A 1 91 ? 8.352 -1.393 -22.504 1.00 65.00 91 SER A C 1
ATOM 673 O O . SER A 1 91 ? 9.565 -1.305 -22.301 1.00 65.00 91 SER A O 1
ATOM 675 N N . LEU A 1 92 ? 7.823 -1.184 -23.718 1.00 66.31 92 LEU A N 1
ATOM 676 C CA . LEU A 1 92 ? 8.634 -0.759 -24.872 1.00 66.31 92 LEU A CA 1
ATOM 677 C C . LEU A 1 92 ? 9.289 0.613 -24.653 1.00 66.31 92 LEU A C 1
ATOM 679 O O . LEU A 1 92 ? 10.352 0.887 -25.201 1.00 66.31 92 LEU A O 1
ATOM 683 N N . LEU A 1 93 ? 8.658 1.463 -23.845 1.00 64.38 93 LEU A N 1
ATOM 684 C CA . LEU A 1 93 ? 9.179 2.755 -23.424 1.00 64.38 93 LEU A CA 1
ATOM 685 C C . LEU A 1 93 ? 9.507 2.645 -21.933 1.00 64.38 93 LEU A C 1
ATOM 687 O O . LEU A 1 93 ? 8.599 2.588 -21.101 1.00 64.38 93 LEU A O 1
ATOM 691 N N . ARG A 1 94 ? 10.794 2.565 -21.579 1.00 59.44 94 ARG A N 1
ATOM 692 C CA . ARG A 1 94 ? 11.231 2.841 -20.200 1.00 59.44 94 ARG A CA 1
ATOM 693 C C . ARG A 1 94 ? 11.050 4.338 -19.988 1.00 59.44 94 ARG A C 1
ATOM 695 O O . ARG A 1 94 ? 11.452 5.079 -20.878 1.00 59.44 94 ARG A O 1
ATOM 702 N N . GLY A 1 95 ? 10.420 4.750 -18.884 1.00 55.88 95 GLY A N 1
ATOM 703 C CA . GLY A 1 95 ? 10.126 6.155 -18.576 1.00 55.88 95 GLY A CA 1
ATOM 704 C C . GLY A 1 95 ? 11.313 7.049 -18.922 1.00 55.88 95 GLY A 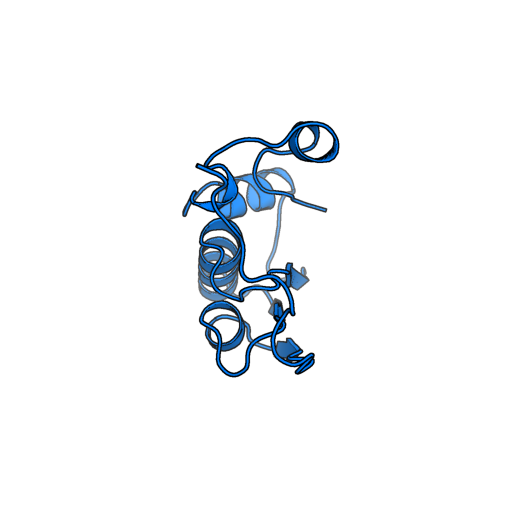C 1
ATOM 705 O O . GLY A 1 95 ? 12.335 7.021 -18.241 1.00 55.88 95 GLY A O 1
ATOM 706 N N . GLY A 1 96 ? 11.204 7.735 -20.057 1.00 49.22 96 GLY A N 1
ATOM 707 C CA . GLY A 1 96 ? 12.235 8.615 -20.564 1.00 49.22 96 GLY A CA 1
ATOM 708 C C . GLY A 1 96 ? 12.055 9.957 -19.892 1.00 49.22 96 GLY A C 1
ATOM 709 O O . GLY A 1 96 ? 11.009 10.583 -20.052 1.00 49.22 96 GLY A O 1
ATOM 710 N N . VAL A 1 97 ? 13.073 10.393 -19.160 1.00 43.22 97 VAL A N 1
ATOM 711 C CA . VAL A 1 97 ? 13.288 11.824 -18.979 1.00 43.22 97 VAL A CA 1
ATOM 712 C C . VAL A 1 97 ? 13.635 12.339 -20.374 1.00 43.22 97 VAL A C 1
ATOM 714 O O . VAL A 1 97 ? 14.647 11.936 -20.946 1.00 43.22 97 VAL A O 1
ATOM 717 N N . LEU A 1 98 ? 12.742 13.126 -20.970 1.00 37.97 98 LEU A N 1
ATOM 718 C CA . LEU A 1 98 ? 13.133 13.995 -22.071 1.00 37.97 98 LEU A CA 1
ATOM 719 C C . LEU A 1 98 ? 13.964 15.117 -21.437 1.00 37.97 98 LEU A C 1
ATOM 721 O O . LEU A 1 98 ? 13.395 16.025 -20.834 1.00 37.97 98 LEU A O 1
ATOM 725 N N . GLU A 1 99 ? 15.289 15.006 -21.515 1.00 37.47 99 GLU A N 1
ATOM 726 C CA . GLU A 1 99 ? 16.128 16.188 -21.750 1.00 37.47 99 GLU A CA 1
ATOM 727 C C . GLU A 1 99 ? 16.196 16.450 -23.258 1.00 37.47 99 GLU A C 1
ATOM 729 O O . GLU A 1 99 ? 16.274 15.458 -24.027 1.00 37.47 99 GLU A O 1
#

Organism: NCBI:txid221126

Secondary structure (DSSP, 8-state):
---TT-GGGGTS--TTGGG-SSHHHHHHHHTT--TTSEEEEE-TTS--HHHHHHHHHHHHTT-EEEEE-SSTT-HHHHHSSEEE-------SS------

Mean predicted aligned error: 5.0 Å

Foldseek 3Di:
DADQVGPVCVPDNDPCSQVDLPVLLVVCVVVVDAQVDEEEAEDQQLARNSRLSNLQVCVVRNHAYEYEYCDPPRSNQVSHPHYDHNPPDDDPDDPDDDD

Solvent-accessible surface area (backbone atoms only — not comparable to full-atom values): 5707 Å² total; per-residue (Å²): 138,88,52,61,58,43,82,59,33,79,83,42,87,51,85,72,32,46,63,31,63,54,56,43,44,58,55,43,54,78,69,66,68,50,59,88,43,74,49,73,37,76,32,64,76,12,68,49,35,18,49,38,39,26,42,48,54,32,51,77,60,62,22,48,38,28,27,42,21,45,36,82,84,16,65,34,42,70,61,24,80,42,62,43,60,61,76,76,73,82,66,95,69,68,93,69,80,82,125

InterPro domains:
  IPR001347 SIS domain [PF22645] (2-58)
  IPR001347 SIS domain [PS51464] (1-99)
  IPR040190 N-acetylmuramic acid 6-phosphate etherase/glucokinase regulatory protein [PTHR10088] (2-76)
  IPR046348 SIS domain superfamily [SSF53697] (2-89)

Radius of gyration: 14.05 Å; Cα contacts (8 Å, |Δi|>4): 166; chains: 1; bounding box: 30×29×38 Å

Sequence (99 aa):
MLIAGGDHAIRHAVEFAEDSLTQGWEDLKQHNITDKDVVVGIAASGTTPYVIAALEQCNENNIITGCISCNKNSPLSLTAQFAVEPIVGLSLLRGGVLE